Protein AF-A0A2Z6E012-F1 (afdb_monomer)

Organism: Hydrogenophilus thermoluteolus (NCBI:txid297)

Sequence (105 aa):
MSTTVTVRFAVDREYTFDLTDNAVATLEPDAARSWLAHQMDALECDMPNKMGKILAADIALALAHCAGESLFAEGGEWAQCYAQAVAAIFDRPVVLVDVEQNRIG

Radius of gyration: 12.54 Å; Cα contacts (8 Å, |Δi|>4): 163; chains: 1; bounding box: 28×32×28 Å

Solvent-accessible surface area (backbone atoms only — not comparable to full-atom values): 5896 Å² total; per-residue (Å²): 115,63,28,39,32,33,44,27,62,48,102,89,40,71,48,76,46,84,38,50,43,69,64,25,75,71,40,49,47,72,55,27,39,49,50,47,54,49,51,24,57,75,67,70,40,81,71,78,92,58,98,57,90,77,47,58,68,57,47,46,46,51,38,51,63,62,60,33,66,64,50,54,73,66,61,43,72,66,39,53,52,49,41,36,28,52,37,30,63,65,72,43,58,62,38,38,39,31,53,71,78,71,41,77,88

Structure (mmCIF, N/CA/C/O backbone):
data_AF-A0A2Z6E012-F1
#
_entry.id   AF-A0A2Z6E012-F1
#
loop_
_atom_site.group_PDB
_atom_site.id
_atom_site.type_symbol
_atom_site.label_atom_id
_atom_site.label_alt_id
_atom_site.label_comp_id
_atom_site.label_asym_id
_atom_site.label_entity_id
_atom_site.label_seq_id
_atom_site.pdbx_PDB_ins_code
_atom_site.Cartn_x
_atom_site.Cartn_y
_atom_site.Cartn_z
_atom_site.occupancy
_atom_site.B_iso_or_equiv
_atom_site.auth_seq_id
_atom_site.auth_comp_id
_atom_site.auth_asym_id
_atom_site.auth_atom_id
_atom_site.pdbx_PDB_model_num
ATOM 1 N N . MET A 1 1 ? -6.577 -4.106 17.018 1.00 60.62 1 MET A N 1
ATOM 2 C CA . MET A 1 1 ? -7.237 -3.488 15.855 1.00 60.62 1 MET A CA 1
ATOM 3 C C . MET A 1 1 ? -6.395 -3.877 14.643 1.00 60.62 1 MET A C 1
ATOM 5 O O . MET A 1 1 ? -5.254 -4.291 14.831 1.00 60.62 1 MET A O 1
ATOM 9 N N . SER A 1 2 ? -6.983 -3.980 13.458 1.00 78.81 2 SER A N 1
ATOM 10 C CA . SER A 1 2 ? -6.273 -4.399 12.245 1.00 78.81 2 SER A CA 1
ATOM 11 C C . SER A 1 2 ? -6.326 -3.253 11.253 1.00 78.81 2 SER A C 1
ATOM 13 O O . SER A 1 2 ? -7.381 -2.638 11.092 1.00 78.81 2 SER A O 1
ATOM 15 N N . THR A 1 3 ? -5.194 -2.971 10.626 1.00 86.44 3 THR A N 1
ATOM 16 C CA . THR A 1 3 ? -5.086 -1.977 9.569 1.00 86.44 3 THR A CA 1
ATOM 17 C C . THR A 1 3 ? -5.160 -2.686 8.234 1.00 86.44 3 THR A C 1
ATOM 19 O O . THR A 1 3 ? -4.366 -3.584 7.971 1.00 86.44 3 THR A O 1
ATOM 22 N N . THR A 1 4 ? -6.084 -2.275 7.380 1.00 89.69 4 THR A N 1
ATOM 23 C CA . THR A 1 4 ? -6.233 -2.844 6.043 1.00 89.69 4 THR A CA 1
ATOM 24 C C . THR A 1 4 ? -5.674 -1.869 5.014 1.00 89.69 4 THR A C 1
ATOM 26 O O . THR A 1 4 ? -6.095 -0.714 4.931 1.00 89.69 4 THR A O 1
ATOM 29 N N . VAL A 1 5 ? -4.722 -2.332 4.210 1.00 90.12 5 VAL A N 1
ATOM 30 C CA . VAL A 1 5 ? -4.137 -1.563 3.110 1.00 90.12 5 VAL A CA 1
ATOM 31 C C . VAL A 1 5 ? -4.566 -2.194 1.800 1.00 90.12 5 VAL A C 1
ATOM 33 O O . VAL A 1 5 ? -4.303 -3.365 1.559 1.00 90.12 5 VAL A O 1
ATOM 36 N N . THR A 1 6 ? -5.229 -1.424 0.946 1.00 90.12 6 THR A N 1
ATOM 37 C CA . THR A 1 6 ? -5.637 -1.882 -0.385 1.00 90.12 6 THR A CA 1
ATOM 38 C C . THR A 1 6 ? -4.789 -1.189 -1.434 1.00 90.12 6 THR A C 1
ATOM 40 O O . THR A 1 6 ? -4.745 0.035 -1.475 1.00 90.12 6 THR A O 1
ATOM 43 N N . VAL A 1 7 ? -4.113 -1.964 -2.275 1.00 89.94 7 VAL A N 1
ATOM 44 C CA . VAL A 1 7 ? -3.305 -1.477 -3.393 1.00 89.94 7 VAL A CA 1
ATOM 45 C C . VAL A 1 7 ? -4.028 -1.798 -4.690 1.00 89.94 7 VAL A C 1
ATOM 47 O O . VAL A 1 7 ? -4.201 -2.959 -5.052 1.00 89.94 7 VAL A O 1
ATOM 50 N N . ARG A 1 8 ? -4.464 -0.758 -5.390 1.00 89.50 8 ARG A N 1
ATOM 51 C CA . ARG A 1 8 ? -5.234 -0.842 -6.623 1.00 89.50 8 ARG A CA 1
ATOM 52 C C . ARG A 1 8 ? -4.379 -0.425 -7.806 1.00 89.50 8 ARG A C 1
ATOM 54 O O . ARG A 1 8 ? -3.975 0.730 -7.914 1.00 89.50 8 ARG A O 1
ATOM 61 N N . PHE A 1 9 ? -4.131 -1.377 -8.696 1.00 86.44 9 PHE A N 1
ATOM 62 C CA . PHE A 1 9 ? -3.426 -1.154 -9.957 1.00 86.44 9 PHE A CA 1
ATOM 63 C C . PHE A 1 9 ? -4.379 -0.862 -11.114 1.00 86.44 9 PHE A C 1
ATOM 65 O O . PHE A 1 9 ? -4.009 -0.136 -12.027 1.00 86.44 9 PHE A O 1
ATOM 72 N N . ALA A 1 10 ? -5.585 -1.435 -11.084 1.00 82.88 10 ALA A N 1
ATOM 73 C CA . ALA A 1 10 ? -6.636 -1.233 -12.078 1.00 82.88 10 ALA A CA 1
ATOM 74 C C . ALA A 1 10 ? -8.009 -1.544 -11.461 1.00 82.88 10 ALA A C 1
ATOM 76 O O . ALA A 1 10 ? -8.091 -2.096 -10.364 1.00 82.88 10 ALA A O 1
ATOM 77 N N . VAL A 1 11 ? -9.099 -1.268 -12.187 1.00 77.25 11 VAL A N 1
ATOM 78 C CA . VAL A 1 11 ? -10.475 -1.569 -11.729 1.00 77.25 11 VAL A CA 1
ATOM 79 C C . VAL A 1 11 ? -10.714 -3.040 -11.366 1.00 77.25 11 VAL A C 1
ATOM 81 O O . VAL A 1 11 ? -11.577 -3.315 -10.547 1.00 77.25 11 VAL A O 1
ATOM 84 N N . ASP A 1 12 ? -9.949 -3.955 -11.959 1.00 81.06 12 ASP A N 1
ATOM 85 C CA . ASP A 1 12 ? -10.046 -5.407 -11.748 1.00 81.06 12 ASP A CA 1
ATOM 86 C C . ASP A 1 12 ? -8.851 -5.969 -10.950 1.00 81.06 12 ASP A C 1
ATOM 88 O O . ASP A 1 12 ? -8.746 -7.169 -10.722 1.00 81.06 12 ASP A O 1
ATOM 92 N N . ARG A 1 13 ? -7.905 -5.109 -10.543 1.00 84.25 13 ARG A N 1
ATOM 93 C CA . ARG A 1 13 ? -6.637 -5.508 -9.911 1.00 84.25 13 ARG A CA 1
ATOM 94 C C . ARG A 1 13 ? -6.449 -4.755 -8.607 1.00 84.25 13 ARG A C 1
ATOM 96 O O . ARG A 1 13 ? -5.765 -3.730 -8.554 1.00 84.25 13 ARG A O 1
ATOM 103 N N . GLU A 1 14 ? -7.086 -5.281 -7.572 1.00 87.69 14 GLU A N 1
ATOM 104 C CA . GLU A 1 14 ? -7.047 -4.769 -6.207 1.00 87.69 14 GLU A CA 1
ATOM 105 C C . GLU A 1 14 ? -6.444 -5.828 -5.286 1.00 87.69 14 GLU A C 1
ATOM 107 O O . GLU A 1 14 ? -6.909 -6.966 -5.236 1.00 87.69 14 GLU A O 1
ATOM 112 N N . TYR A 1 15 ? -5.402 -5.446 -4.555 1.00 88.56 15 TYR A N 1
ATOM 113 C CA . TYR A 1 15 ? -4.698 -6.305 -3.615 1.00 88.56 15 TYR A CA 1
ATOM 114 C C . TYR A 1 15 ? -4.893 -5.763 -2.209 1.00 88.56 15 TYR A C 1
ATOM 116 O O . TYR A 1 15 ? -4.385 -4.695 -1.865 1.00 88.56 15 TYR A O 1
ATOM 124 N N . THR A 1 16 ? -5.649 -6.490 -1.398 1.00 89.00 16 THR A N 1
ATOM 125 C CA . THR A 1 16 ? -5.927 -6.113 -0.014 1.00 89.00 16 THR A CA 1
ATOM 126 C C . THR A 1 16 ? -5.007 -6.873 0.931 1.00 89.00 16 THR A C 1
ATOM 128 O O . THR A 1 16 ? -4.918 -8.097 0.880 1.00 89.00 16 THR A O 1
ATOM 131 N N . PHE A 1 17 ? -4.334 -6.130 1.803 1.00 88.94 17 PHE A N 1
ATOM 132 C CA . PHE A 1 17 ? -3.418 -6.638 2.812 1.00 88.94 17 PHE A CA 1
ATOM 133 C C . PHE A 1 17 ? -3.932 -6.265 4.197 1.00 88.94 17 PHE A C 1
ATOM 135 O O . PHE A 1 17 ? -4.031 -5.085 4.541 1.00 88.94 17 PHE A O 1
ATOM 142 N N . ASP A 1 18 ? -4.228 -7.278 5.002 1.00 87.94 18 ASP A N 1
ATOM 143 C CA . ASP A 1 18 ? -4.645 -7.104 6.387 1.00 87.94 18 ASP A CA 1
ATOM 144 C C . ASP A 1 18 ? -3.437 -7.192 7.315 1.00 87.94 18 ASP A C 1
ATOM 146 O O . ASP A 1 18 ? -2.766 -8.220 7.428 1.00 87.94 18 ASP A O 1
ATOM 150 N N . LEU A 1 19 ? -3.160 -6.091 8.001 1.00 85.44 19 LEU A N 1
ATOM 151 C CA . LEU A 1 19 ? -2.061 -5.963 8.939 1.00 85.44 19 LEU A CA 1
ATOM 152 C C . LEU A 1 19 ? -2.594 -5.906 10.359 1.00 85.44 19 LEU A C 1
ATOM 154 O O . LEU A 1 19 ? -3.625 -5.306 10.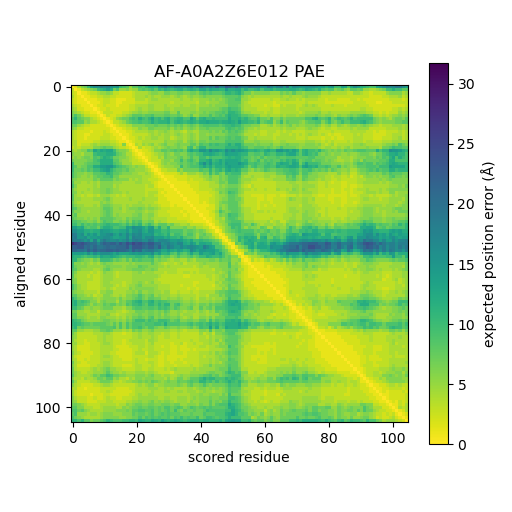658 1.00 85.44 19 LEU A O 1
ATOM 158 N N . THR A 1 20 ? -1.850 -6.505 11.278 1.00 84.00 20 THR A N 1
ATOM 159 C CA . THR A 1 20 ? -2.141 -6.347 12.704 1.00 84.00 20 THR A CA 1
ATOM 160 C C . THR A 1 20 ? -1.539 -5.030 13.189 1.00 84.00 20 THR A C 1
ATOM 162 O O . THR A 1 20 ? -0.396 -4.741 12.847 1.00 84.00 20 THR A O 1
ATOM 165 N N . ASP A 1 21 ? -2.246 -4.276 14.039 1.00 70.88 21 ASP A N 1
ATOM 166 C CA . ASP A 1 21 ? -1.740 -3.034 14.658 1.00 70.88 21 ASP A CA 1
ATOM 167 C C . ASP A 1 21 ? -0.319 -3.181 15.202 1.00 70.88 21 ASP A C 1
ATOM 169 O O . ASP A 1 21 ? 0.524 -2.319 15.006 1.00 70.88 21 ASP A O 1
ATOM 173 N N . ASN A 1 22 ? -0.026 -4.316 15.840 1.00 76.75 22 ASN A N 1
ATOM 174 C CA . ASN A 1 22 ? 1.290 -4.591 16.403 1.00 76.75 22 ASN A CA 1
ATOM 175 C C . ASN A 1 22 ? 2.402 -4.538 15.341 1.00 76.75 22 ASN A C 1
ATOM 177 O O . ASN A 1 22 ? 3.492 -4.048 15.610 1.00 76.75 22 ASN A O 1
ATOM 181 N N . ALA A 1 23 ? 2.127 -5.012 14.125 1.00 73.12 23 ALA A N 1
ATOM 182 C CA . ALA A 1 23 ? 3.083 -5.012 13.022 1.00 73.12 23 ALA A CA 1
ATOM 183 C C . ALA A 1 23 ? 3.326 -3.604 12.452 1.00 73.12 23 ALA A C 1
ATOM 185 O O . ALA A 1 23 ? 4.409 -3.337 11.936 1.00 73.12 23 ALA A O 1
ATOM 186 N N . VAL A 1 24 ? 2.337 -2.712 12.561 1.00 76.62 24 VAL A N 1
ATOM 187 C CA . VAL A 1 24 ? 2.429 -1.307 12.137 1.00 76.62 24 VAL A CA 1
ATOM 1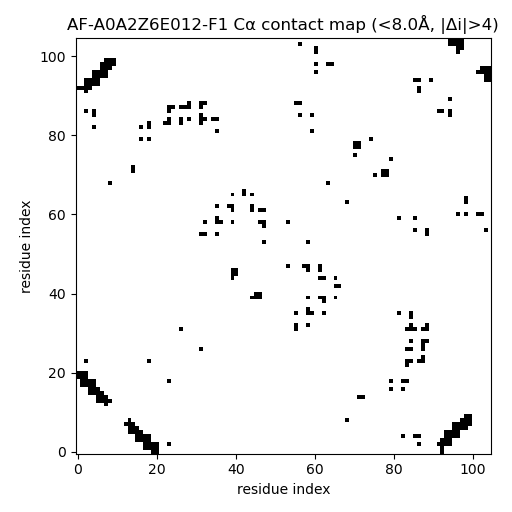88 C C . VAL A 1 24 ? 3.070 -0.456 13.235 1.00 76.62 24 VAL A C 1
ATOM 190 O O . VAL A 1 24 ? 3.995 0.293 12.963 1.00 76.62 24 VAL A O 1
ATOM 193 N N . ALA A 1 25 ? 2.660 -0.639 14.491 1.00 69.44 25 ALA A N 1
ATOM 194 C CA . ALA A 1 25 ? 3.168 0.083 15.657 1.00 69.44 25 ALA A CA 1
ATOM 195 C C . ALA A 1 25 ? 4.649 -0.203 15.957 1.00 69.44 25 ALA A C 1
ATOM 197 O O . ALA A 1 25 ? 5.321 0.615 16.580 1.00 69.44 25 ALA A O 1
ATOM 198 N N . THR A 1 26 ? 5.165 -1.356 15.519 1.00 74.25 26 THR A N 1
ATOM 199 C CA . THR A 1 26 ? 6.600 -1.675 15.624 1.00 74.25 26 THR A CA 1
ATOM 200 C C . THR A 1 26 ? 7.426 -0.956 14.548 1.00 74.25 26 THR A C 1
ATOM 202 O O . THR A 1 26 ? 8.635 -0.803 14.704 1.00 74.25 26 THR A O 1
ATOM 205 N N . LEU A 1 27 ? 6.798 -0.515 13.453 1.00 79.81 27 LEU A N 1
ATOM 206 C CA . LEU A 1 27 ? 7.475 0.143 12.345 1.00 79.81 27 LEU A CA 1
ATOM 207 C C . LEU A 1 27 ? 7.370 1.663 12.502 1.00 79.81 27 LEU A C 1
ATOM 209 O O . LEU A 1 27 ? 6.324 2.262 12.274 1.00 79.81 27 LEU A O 1
ATOM 213 N N . GLU A 1 28 ? 8.475 2.307 12.868 1.00 83.12 28 GLU A N 1
ATOM 214 C CA . GLU A 1 28 ? 8.510 3.767 12.949 1.00 83.12 28 GLU A CA 1
ATOM 215 C C . GLU A 1 28 ? 8.315 4.394 11.555 1.00 83.12 28 GLU A C 1
ATOM 217 O O . GLU A 1 28 ? 8.883 3.900 10.576 1.00 83.12 28 GLU A O 1
ATOM 222 N N . PRO A 1 29 ? 7.596 5.525 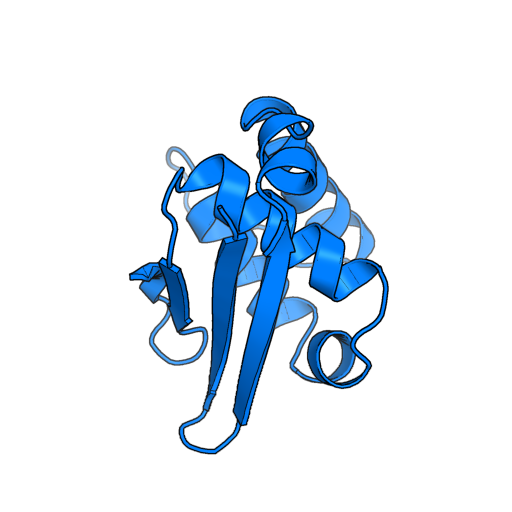11.427 1.00 81.25 29 PRO A N 1
ATOM 223 C CA . PRO A 1 29 ? 7.384 6.187 10.136 1.00 81.25 29 PRO A CA 1
ATOM 224 C C . PRO A 1 29 ? 8.704 6.618 9.472 1.00 81.25 29 PRO A C 1
ATOM 226 O O . PRO A 1 29 ? 8.806 6.674 8.245 1.00 81.25 29 PRO A O 1
ATOM 229 N N . ASP A 1 30 ? 9.736 6.885 10.280 1.00 83.56 30 ASP A N 1
ATOM 230 C CA . ASP A 1 30 ? 11.098 7.180 9.825 1.00 83.56 30 ASP A CA 1
ATOM 231 C C . ASP A 1 30 ? 11.809 5.945 9.235 1.00 83.56 30 ASP A C 1
ATOM 233 O O . ASP A 1 30 ? 12.496 6.028 8.215 1.00 83.56 30 ASP A O 1
ATOM 237 N N . ALA A 1 31 ? 11.583 4.774 9.832 1.00 85.81 31 ALA A N 1
ATOM 238 C CA . ALA A 1 31 ? 12.078 3.505 9.316 1.00 85.81 31 ALA A CA 1
ATOM 239 C C . ALA A 1 31 ? 11.316 3.092 8.047 1.00 85.81 31 ALA A C 1
ATOM 241 O O . ALA A 1 31 ? 11.938 2.698 7.063 1.00 85.81 31 ALA A O 1
ATOM 242 N N . ALA A 1 32 ? 9.990 3.270 8.028 1.00 87.00 32 ALA A N 1
ATOM 243 C CA . ALA A 1 32 ? 9.131 2.992 6.879 1.00 87.00 32 ALA A CA 1
ATOM 244 C C . ALA A 1 32 ? 9.561 3.778 5.631 1.00 87.00 32 ALA A C 1
ATOM 246 O O . ALA A 1 32 ? 9.753 3.194 4.565 1.00 87.00 32 ALA A O 1
ATOM 247 N N . ARG A 1 33 ? 9.786 5.096 5.756 1.00 84.00 33 ARG A N 1
ATOM 248 C CA . ARG A 1 33 ? 10.277 5.916 4.630 1.00 84.00 33 ARG A CA 1
ATOM 249 C C . ARG A 1 33 ? 11.646 5.451 4.124 1.00 84.00 33 ARG A C 1
ATOM 251 O O . ARG A 1 33 ? 11.883 5.475 2.921 1.00 84.00 33 ARG A 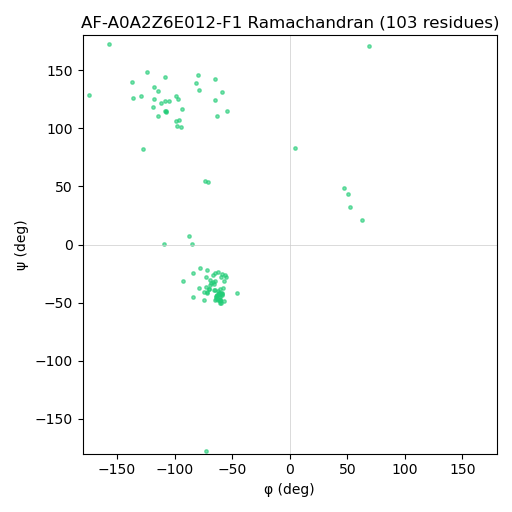O 1
ATOM 258 N N . SER A 1 34 ? 12.535 5.045 5.033 1.00 86.44 34 SER A N 1
ATOM 259 C CA . SER A 1 34 ? 13.899 4.634 4.698 1.00 86.44 34 SER A CA 1
ATOM 260 C C . SER A 1 34 ? 13.886 3.287 3.980 1.00 86.44 34 SER A C 1
ATOM 262 O O . SER A 1 34 ? 14.559 3.118 2.967 1.00 86.44 34 SER A O 1
ATOM 264 N N . TRP A 1 35 ? 13.035 2.364 4.439 1.00 88.50 35 TRP A N 1
ATOM 265 C CA . TRP A 1 35 ? 12.795 1.086 3.779 1.00 88.50 35 TRP A CA 1
ATOM 266 C C . TRP A 1 35 ? 12.248 1.277 2.362 1.00 88.50 35 TRP A C 1
ATOM 268 O O . TRP A 1 35 ? 12.805 0.721 1.424 1.00 88.50 35 TRP A O 1
ATOM 278 N N . LEU A 1 36 ? 11.228 2.123 2.173 1.00 85.94 36 LEU A N 1
ATOM 279 C CA . LEU A 1 36 ? 10.680 2.411 0.840 1.00 85.94 36 LEU A CA 1
ATOM 280 C C . LEU A 1 36 ? 11.741 2.987 -0.109 1.00 85.94 36 LEU A C 1
ATOM 282 O O . LEU A 1 36 ? 11.831 2.565 -1.259 1.00 85.94 36 LEU A O 1
ATOM 286 N N . ALA A 1 37 ? 12.564 3.924 0.371 1.00 83.81 37 ALA A N 1
ATOM 287 C CA . ALA A 1 37 ? 13.648 4.503 -0.420 1.00 83.81 37 ALA A CA 1
ATOM 288 C C . ALA A 1 37 ? 14.730 3.469 -0.777 1.00 83.81 37 ALA A C 1
ATOM 290 O O . ALA A 1 37 ? 15.225 3.469 -1.900 1.00 83.81 37 ALA A O 1
ATOM 291 N N . HIS A 1 38 ? 15.064 2.567 0.148 1.00 86.88 38 HIS A N 1
ATOM 292 C CA . HIS A 1 38 ? 15.993 1.468 -0.108 1.00 86.88 38 HIS A CA 1
ATOM 293 C C . HIS A 1 38 ? 15.438 0.501 -1.157 1.00 86.88 38 H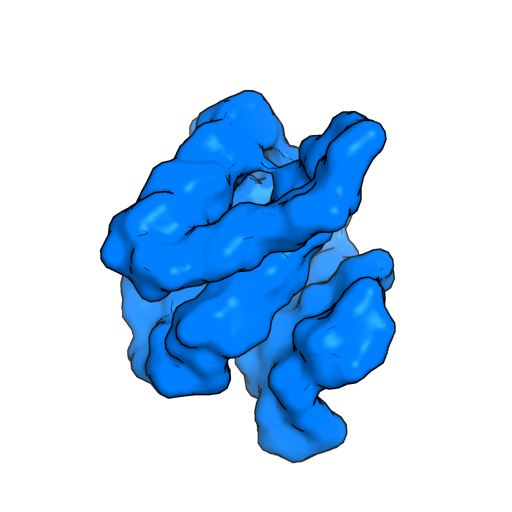IS A C 1
ATOM 295 O O . HIS A 1 38 ? 16.152 0.118 -2.073 1.00 86.88 38 HIS A O 1
ATOM 301 N N . GLN A 1 39 ? 14.161 0.125 -1.056 1.00 87.31 39 GLN A N 1
ATOM 302 C CA . GLN A 1 39 ? 13.532 -0.786 -2.015 1.00 87.31 39 GLN A CA 1
ATOM 303 C C . GLN A 1 39 ? 13.434 -0.175 -3.415 1.00 87.31 39 GLN A C 1
ATOM 305 O O . GLN A 1 39 ? 13.565 -0.899 -4.395 1.00 87.31 39 GLN A O 1
ATOM 310 N N . MET A 1 40 ? 13.235 1.143 -3.514 1.00 82.25 40 MET A N 1
ATOM 311 C CA . MET A 1 40 ? 13.305 1.866 -4.787 1.00 82.25 40 MET A CA 1
ATOM 312 C C . MET A 1 40 ? 14.686 1.732 -5.429 1.00 82.25 40 MET A C 1
ATOM 314 O O . MET A 1 40 ? 14.767 1.360 -6.592 1.00 82.25 40 MET A O 1
ATOM 318 N N . ASP A 1 41 ? 15.752 1.991 -4.668 1.00 83.06 41 ASP A N 1
ATOM 319 C CA . ASP A 1 41 ? 17.138 1.852 -5.136 1.00 83.06 41 ASP A CA 1
ATOM 320 C C . ASP A 1 41 ? 17.454 0.401 -5.537 1.00 83.06 41 ASP A C 1
ATOM 322 O O . ASP A 1 41 ? 17.973 0.149 -6.621 1.00 83.06 41 ASP A O 1
ATOM 326 N N . ALA A 1 42 ? 17.029 -0.566 -4.718 1.00 85.44 42 ALA A N 1
ATOM 327 C CA . ALA A 1 42 ? 17.225 -1.992 -4.970 1.00 85.44 42 ALA A CA 1
ATOM 328 C C . ALA A 1 42 ? 16.488 -2.506 -6.218 1.00 85.44 42 ALA A C 1
ATOM 330 O O . ALA A 1 42 ? 16.962 -3.436 -6.867 1.00 85.44 42 ALA A O 1
ATOM 331 N N . LEU A 1 43 ? 15.333 -1.922 -6.549 1.00 81.56 43 LEU A N 1
ATOM 332 C CA . LEU A 1 43 ? 14.580 -2.224 -7.770 1.00 81.56 43 LEU A CA 1
ATOM 333 C C . LEU A 1 43 ? 15.026 -1.367 -8.965 1.00 81.56 43 LEU A C 1
ATOM 335 O O . LEU A 1 43 ? 14.373 -1.407 -10.006 1.00 81.56 43 LEU A O 1
ATOM 339 N N . GLU A 1 44 ? 16.105 -0.589 -8.812 1.00 79.06 44 GLU A N 1
ATOM 340 C CA . GLU A 1 44 ? 16.613 0.364 -9.807 1.00 79.06 44 GLU A CA 1
ATOM 341 C C . GLU A 1 44 ? 15.518 1.321 -10.300 1.00 79.06 44 GLU A C 1
ATOM 343 O O . GLU A 1 44 ? 15.482 1.744 -11.457 1.00 79.06 44 GLU A O 1
ATOM 348 N N . CYS A 1 45 ? 14.585 1.647 -9.407 1.00 77.38 45 CYS A N 1
ATOM 349 C CA . CYS A 1 45 ? 13.472 2.506 -9.723 1.00 77.38 45 CYS A CA 1
ATOM 350 C C . CYS A 1 45 ? 13.906 3.967 -9.727 1.00 77.38 45 CYS A C 1
ATOM 352 O O . CYS A 1 45 ? 14.517 4.452 -8.771 1.00 77.38 45 CYS A O 1
ATOM 354 N N . ASP A 1 46 ? 13.517 4.698 -10.769 1.00 67.88 46 ASP A N 1
ATOM 355 C CA . ASP A 1 46 ? 13.764 6.131 -10.847 1.00 67.88 46 ASP A CA 1
ATOM 356 C C . ASP A 1 46 ? 13.009 6.834 -9.709 1.00 67.88 46 ASP A C 1
ATOM 358 O O . ASP A 1 46 ? 11.773 6.876 -9.669 1.00 67.88 46 ASP A O 1
ATOM 362 N N . MET A 1 47 ? 13.761 7.358 -8.738 1.00 63.06 47 MET A N 1
ATOM 363 C CA . MET A 1 47 ? 13.185 8.142 -7.653 1.00 63.06 47 MET A CA 1
ATOM 364 C C . MET A 1 47 ? 12.452 9.333 -8.278 1.00 63.06 47 MET A C 1
ATOM 366 O O . MET A 1 47 ? 13.029 10.003 -9.139 1.00 63.06 47 MET A O 1
ATOM 370 N N . PRO A 1 48 ? 11.196 9.620 -7.886 1.00 62.25 48 PRO A N 1
ATOM 371 C CA . PRO A 1 48 ? 10.417 10.659 -8.536 1.00 62.25 48 PRO A CA 1
ATOM 372 C C . PRO A 1 48 ? 11.211 11.964 -8.518 1.00 62.25 48 PRO A C 1
ATOM 374 O O . PRO A 1 48 ? 11.495 12.521 -7.458 1.00 62.25 48 PRO A O 1
ATOM 377 N N . ASN A 1 49 ? 11.591 12.441 -9.707 1.00 54.06 49 ASN A N 1
ATOM 378 C CA . ASN A 1 49 ? 12.393 13.646 -9.906 1.00 54.06 49 ASN A CA 1
ATOM 379 C C . ASN A 1 49 ? 11.539 14.903 -9.650 1.00 54.06 49 ASN A C 1
ATOM 381 O O . ASN A 1 49 ? 11.374 15.773 -10.505 1.00 54.06 49 ASN A O 1
ATOM 385 N N . LYS A 1 50 ? 10.914 14.979 -8.472 1.00 51.00 50 LYS A N 1
ATOM 386 C CA . LYS A 1 50 ? 10.271 16.177 -7.953 1.00 51.00 50 LYS A CA 1
ATOM 387 C C . LYS A 1 50 ? 11.242 16.814 -6.978 1.00 51.00 50 LYS A C 1
ATOM 389 O O . LYS A 1 50 ? 11.459 16.345 -5.867 1.00 51.00 50 LYS A O 1
ATOM 394 N N . MET A 1 51 ? 11.836 17.908 -7.433 1.00 42.72 51 MET A N 1
ATOM 395 C CA . MET A 1 51 ? 12.830 18.724 -6.739 1.00 42.72 51 MET A CA 1
ATOM 396 C C . MET A 1 51 ? 12.205 19.528 -5.572 1.00 42.72 51 MET A C 1
ATOM 398 O O . MET A 1 51 ? 12.308 20.749 -5.500 1.00 42.72 51 MET A O 1
ATOM 402 N N . GLY A 1 52 ? 11.505 18.841 -4.666 1.00 49.59 52 GLY A N 1
ATOM 403 C CA . GLY A 1 52 ? 10.825 19.394 -3.500 1.00 49.59 52 GLY A CA 1
ATOM 404 C C . GLY A 1 52 ? 10.264 18.270 -2.631 1.00 49.59 52 GLY A C 1
ATOM 405 O O . GLY A 1 52 ? 9.603 17.382 -3.150 1.00 49.59 52 GLY A O 1
ATOM 406 N N . LYS A 1 53 ? 10.575 18.305 -1.327 1.00 58.41 53 LYS A N 1
ATOM 407 C CA . LYS A 1 53 ? 10.127 17.408 -0.238 1.00 58.41 53 LYS A CA 1
ATOM 408 C C . LYS A 1 53 ? 9.260 16.217 -0.692 1.00 58.41 53 LYS A C 1
ATOM 410 O O . LYS A 1 53 ? 8.034 16.274 -0.610 1.00 58.41 53 LYS A O 1
ATOM 415 N N . ILE A 1 54 ? 9.915 15.147 -1.141 1.00 68.69 54 ILE A N 1
ATOM 416 C CA . ILE A 1 54 ? 9.248 13.896 -1.508 1.00 68.69 54 ILE A CA 1
ATOM 417 C C . ILE A 1 54 ? 8.615 13.311 -0.241 1.00 68.69 54 ILE A C 1
ATOM 419 O O . ILE A 1 54 ? 9.281 13.136 0.783 1.00 68.69 54 ILE A O 1
ATOM 423 N N . LEU A 1 55 ? 7.307 13.066 -0.286 1.00 79.06 55 LEU A N 1
ATOM 424 C CA . LEU A 1 55 ? 6.598 12.390 0.795 1.00 79.06 55 LEU A CA 1
ATOM 425 C C . LEU A 1 55 ? 6.838 10.888 0.681 1.00 79.06 55 LEU A C 1
ATOM 427 O O . LEU A 1 55 ? 6.870 10.349 -0.418 1.00 79.06 55 LEU A O 1
ATOM 431 N N . ALA A 1 56 ? 6.915 10.187 1.809 1.00 80.62 56 ALA A N 1
ATOM 432 C CA . ALA A 1 56 ? 7.034 8.730 1.799 1.00 80.62 56 ALA A CA 1
ATOM 433 C C . ALA A 1 56 ? 5.853 8.047 1.070 1.00 80.62 56 ALA A C 1
ATOM 435 O O . ALA A 1 56 ? 6.022 6.993 0.475 1.00 80.62 56 ALA A O 1
ATOM 436 N N . ALA A 1 57 ? 4.692 8.708 1.025 1.00 79.50 57 ALA A N 1
ATOM 437 C CA . ALA A 1 57 ? 3.548 8.345 0.191 1.00 79.50 57 ALA A CA 1
ATOM 438 C C . ALA A 1 57 ? 3.843 8.392 -1.326 1.00 79.50 57 ALA A C 1
ATOM 440 O O . ALA A 1 57 ? 3.410 7.514 -2.063 1.00 79.50 57 ALA A O 1
ATOM 441 N N . ASP A 1 58 ? 4.595 9.394 -1.789 1.00 83.25 58 ASP A N 1
ATOM 442 C CA . ASP A 1 58 ? 5.002 9.543 -3.197 1.00 83.25 58 ASP A CA 1
ATOM 443 C C . ASP A 1 58 ? 6.036 8.466 -3.573 1.00 83.25 58 ASP A C 1
ATOM 445 O O . ASP A 1 58 ? 5.934 7.847 -4.627 1.00 83.25 58 ASP A O 1
ATOM 449 N N . ILE A 1 59 ? 6.955 8.151 -2.649 1.00 83.56 59 ILE A N 1
ATOM 450 C CA . ILE A 1 59 ? 7.897 7.026 -2.788 1.00 83.56 59 ILE A CA 1
ATOM 451 C C . ILE A 1 59 ? 7.142 5.696 -2.839 1.00 83.56 59 ILE A C 1
ATOM 453 O O . ILE A 1 59 ? 7.454 4.860 -3.676 1.00 83.56 59 ILE A O 1
ATOM 457 N N . ALA A 1 60 ? 6.139 5.498 -1.980 1.00 85.62 60 ALA A N 1
ATOM 458 C CA . ALA A 1 60 ? 5.322 4.289 -1.985 1.00 85.62 60 ALA A CA 1
ATOM 459 C C . ALA A 1 60 ? 4.587 4.111 -3.325 1.00 85.62 60 ALA A C 1
ATOM 461 O O . ALA A 1 60 ? 4.645 3.035 -3.909 1.00 85.62 60 ALA A O 1
ATOM 462 N N . LEU A 1 61 ? 3.977 5.174 -3.860 1.00 85.62 61 LEU A N 1
ATOM 463 C CA . LEU A 1 61 ? 3.341 5.149 -5.183 1.00 85.62 61 LEU A CA 1
ATOM 464 C C . LEU A 1 61 ? 4.337 4.813 -6.300 1.00 85.62 61 LEU A C 1
ATOM 466 O O . LEU A 1 61 ? 4.062 3.934 -7.115 1.00 85.62 61 LEU A O 1
ATOM 470 N N . ALA A 1 62 ? 5.501 5.469 -6.317 1.00 84.06 62 ALA A N 1
ATOM 471 C CA . ALA A 1 62 ? 6.546 5.201 -7.302 1.00 84.06 62 ALA A CA 1
ATOM 472 C C . ALA A 1 62 ? 7.060 3.755 -7.204 1.00 84.06 62 ALA A C 1
ATOM 474 O O . ALA A 1 62 ? 7.195 3.076 -8.221 1.00 84.06 62 ALA A O 1
ATOM 475 N N . LEU A 1 63 ? 7.253 3.257 -5.980 1.00 85.81 63 LEU A N 1
ATOM 476 C CA . LEU A 1 63 ? 7.675 1.889 -5.707 1.00 85.81 63 LEU A CA 1
ATOM 477 C C . LEU A 1 63 ? 6.624 0.886 -6.160 1.00 85.81 63 LEU A C 1
ATOM 479 O O . LEU A 1 63 ? 6.980 -0.096 -6.795 1.00 85.81 63 LEU A O 1
ATOM 483 N N . ALA A 1 64 ? 5.343 1.132 -5.883 1.00 86.31 64 ALA A N 1
ATOM 484 C CA . 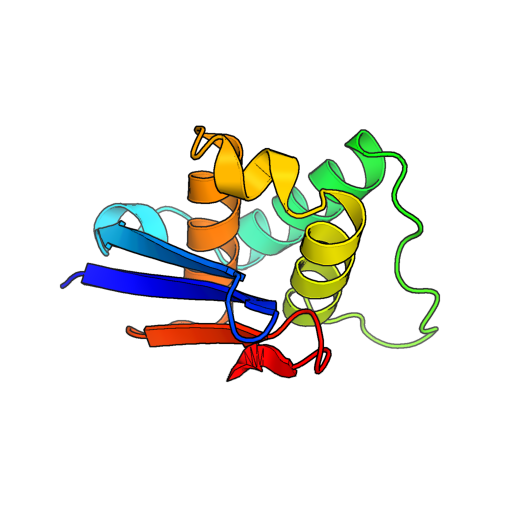ALA A 1 64 ? 4.263 0.269 -6.340 1.00 86.31 64 ALA A CA 1
ATOM 485 C C . ALA A 1 64 ? 4.211 0.206 -7.872 1.00 86.31 64 ALA A C 1
ATOM 487 O O . ALA A 1 64 ? 4.070 -0.875 -8.440 1.00 86.31 64 ALA A O 1
ATOM 488 N N . HIS A 1 65 ? 4.396 1.345 -8.541 1.00 84.12 65 HIS A N 1
ATOM 489 C CA . HIS A 1 65 ? 4.446 1.418 -9.998 1.00 84.12 65 HIS A CA 1
ATOM 490 C C . HIS A 1 65 ? 5.663 0.676 -10.585 1.00 84.12 65 HIS A C 1
ATOM 492 O O . HIS A 1 65 ? 5.527 -0.008 -11.595 1.00 84.12 65 HIS A O 1
ATOM 498 N N . CYS A 1 66 ? 6.832 0.763 -9.941 1.00 84.25 66 CYS A N 1
ATOM 499 C CA . CYS A 1 66 ? 8.058 0.075 -10.368 1.00 84.25 66 CYS A CA 1
ATOM 500 C C . CYS A 1 66 ? 8.070 -1.422 -10.090 1.00 84.25 66 CYS A C 1
ATOM 502 O O . CYS A 1 66 ? 8.416 -2.215 -10.958 1.00 84.25 66 CYS A O 1
ATOM 504 N N . ALA A 1 67 ? 7.704 -1.800 -8.866 1.00 82.44 67 ALA A N 1
ATOM 505 C CA . ALA A 1 67 ? 7.563 -3.185 -8.451 1.00 82.44 67 ALA A CA 1
ATOM 506 C C . ALA A 1 67 ? 6.567 -3.927 -9.350 1.00 82.44 67 ALA A C 1
ATOM 508 O O . ALA A 1 67 ? 6.709 -5.124 -9.607 1.00 82.44 67 ALA A O 1
ATOM 509 N N . GLY A 1 68 ? 5.577 -3.186 -9.853 1.00 79.12 68 GLY A N 1
ATOM 510 C CA . GLY A 1 68 ? 4.532 -3.706 -10.706 1.00 79.12 68 GLY A CA 1
ATOM 511 C C . GLY A 1 68 ? 3.602 -4.642 -9.945 1.00 79.12 68 GLY A C 1
ATOM 512 O O . GLY A 1 68 ? 3.840 -5.044 -8.806 1.00 79.12 68 GLY A O 1
ATOM 513 N N . GLU A 1 69 ? 2.512 -5.021 -10.601 1.00 81.06 69 GLU A N 1
ATOM 514 C CA . GLU A 1 69 ? 1.503 -5.891 -9.998 1.00 81.06 69 GLU A CA 1
ATOM 515 C C . GLU A 1 69 ? 2.042 -7.277 -9.617 1.00 81.06 69 GLU A C 1
ATOM 517 O O . GLU A 1 69 ? 1.489 -7.898 -8.721 1.00 81.06 69 GLU A O 1
ATOM 522 N N . SER A 1 70 ? 3.120 -7.757 -10.247 1.00 79.88 70 SER A N 1
ATOM 523 C CA . SER A 1 70 ? 3.666 -9.100 -10.015 1.00 79.88 70 SER A CA 1
ATOM 524 C C . SER A 1 70 ? 4.119 -9.318 -8.570 1.00 79.88 70 SER A C 1
ATOM 526 O O . SER A 1 70 ? 3.816 -10.357 -7.991 1.00 79.88 70 SER A O 1
ATOM 528 N N . LEU A 1 71 ? 4.793 -8.333 -7.962 1.00 81.50 71 LEU A N 1
ATOM 529 C CA . LEU A 1 71 ? 5.264 -8.422 -6.573 1.00 81.50 71 LEU A CA 1
ATOM 530 C C . LEU A 1 71 ? 4.106 -8.398 -5.563 1.00 81.50 71 LEU A C 1
ATOM 532 O O . LEU A 1 71 ? 4.184 -9.028 -4.509 1.00 81.50 71 LEU A O 1
ATOM 536 N N . PHE A 1 72 ? 3.011 -7.711 -5.898 1.00 84.50 72 PHE A N 1
ATOM 537 C CA . PHE A 1 72 ? 1.791 -7.705 -5.087 1.00 84.50 72 PHE A CA 1
ATOM 538 C C . PHE A 1 72 ? 0.955 -8.971 -5.292 1.00 84.50 72 PHE A C 1
ATOM 540 O O . PHE A 1 72 ? 0.419 -9.504 -4.323 1.00 84.50 72 PHE A O 1
ATOM 547 N N . ALA A 1 73 ? 0.892 -9.481 -6.523 1.00 81.00 73 ALA A N 1
ATOM 548 C CA . ALA A 1 73 ? 0.201 -10.714 -6.881 1.00 81.00 73 ALA A CA 1
ATOM 549 C C . ALA A 1 73 ? 0.860 -11.955 -6.271 1.00 81.00 73 ALA A C 1
ATOM 551 O O . ALA A 1 73 ? 0.164 -12.908 -5.927 1.00 81.00 73 ALA A O 1
ATOM 552 N N . GLU A 1 74 ? 2.185 -11.939 -6.105 1.00 81.81 74 GLU A N 1
ATOM 553 C CA . GLU A 1 74 ? 2.915 -12.998 -5.406 1.00 81.81 74 GLU A CA 1
ATOM 554 C C . GLU A 1 74 ? 2.556 -13.048 -3.910 1.00 81.81 74 GLU A C 1
ATOM 556 O O . GLU A 1 74 ? 2.630 -14.109 -3.292 1.00 81.81 74 GLU A O 1
ATOM 561 N N . GLY A 1 75 ? 2.120 -11.923 -3.327 1.00 73.00 75 GLY A N 1
ATOM 562 C CA . GLY A 1 75 ? 1.654 -11.858 -1.939 1.00 73.00 75 GLY A CA 1
ATOM 563 C C . GLY A 1 75 ? 2.730 -12.200 -0.904 1.00 73.00 75 GLY A C 1
ATOM 564 O O . GLY A 1 75 ? 2.402 -12.590 0.216 1.00 73.00 75 GLY A O 1
ATOM 565 N N . GLY A 1 76 ? 4.007 -12.090 -1.278 1.00 81.25 76 GLY A N 1
ATOM 566 C CA . GLY A 1 76 ? 5.135 -12.419 -0.414 1.00 81.25 76 GLY A CA 1
ATOM 567 C C . GLY A 1 76 ? 5.377 -11.396 0.700 1.00 81.25 76 GLY A C 1
ATOM 568 O O . GLY A 1 76 ? 4.692 -10.377 0.827 1.00 81.25 76 GLY A O 1
ATOM 569 N N . GLU A 1 77 ? 6.435 -11.633 1.477 1.00 83.62 77 GLU A N 1
ATOM 570 C CA . GLU A 1 77 ? 6.873 -10.754 2.576 1.00 83.62 77 GLU A CA 1
ATOM 571 C C . GLU A 1 77 ? 7.119 -9.306 2.115 1.00 83.62 77 GLU A C 1
ATOM 573 O O . GLU A 1 77 ? 6.934 -8.364 2.887 1.00 83.62 77 GLU A O 1
ATOM 578 N N . TRP A 1 78 ? 7.475 -9.110 0.841 1.00 86.38 78 TRP A N 1
ATOM 579 C CA . TRP A 1 78 ? 7.671 -7.790 0.240 1.00 86.38 78 TRP A CA 1
ATOM 580 C C . TRP A 1 78 ? 6.384 -6.951 0.240 1.00 86.38 78 TRP A C 1
ATOM 582 O O . TRP A 1 78 ? 6.403 -5.795 0.667 1.00 86.38 78 TRP A O 1
ATOM 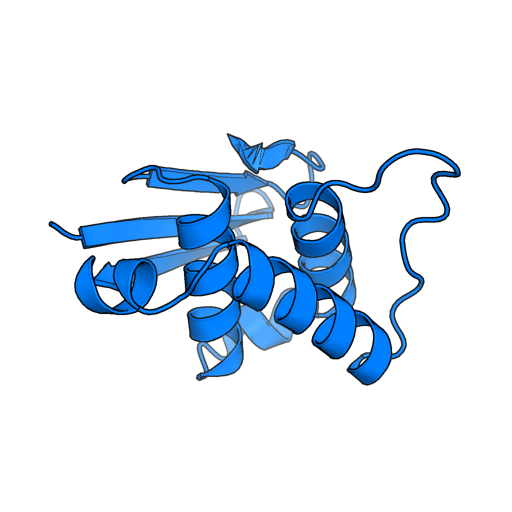592 N N . ALA A 1 79 ? 5.258 -7.535 -0.183 1.00 87.44 79 ALA A N 1
ATOM 593 C CA . ALA A 1 79 ? 3.978 -6.834 -0.263 1.00 87.44 79 ALA A CA 1
ATOM 594 C C . ALA A 1 79 ? 3.428 -6.512 1.137 1.00 87.44 79 ALA A C 1
ATOM 596 O O . ALA A 1 79 ? 2.866 -5.438 1.362 1.00 87.44 79 ALA A O 1
ATOM 597 N N . GLN A 1 80 ? 3.674 -7.402 2.105 1.00 86.00 80 GLN A N 1
ATOM 598 C CA . GLN A 1 80 ? 3.361 -7.157 3.513 1.00 86.00 80 GLN A CA 1
ATOM 599 C C . GLN A 1 80 ? 4.198 -6.010 4.089 1.00 86.00 80 GLN A C 1
ATOM 601 O O . GLN A 1 80 ? 3.629 -5.088 4.673 1.00 86.00 80 GLN A O 1
ATOM 606 N N . CYS A 1 81 ? 5.518 -6.006 3.868 1.00 87.25 81 CYS A N 1
ATOM 607 C CA . CYS A 1 81 ? 6.392 -4.913 4.304 1.00 87.25 81 CYS A CA 1
ATOM 608 C C . CYS A 1 81 ? 5.972 -3.569 3.694 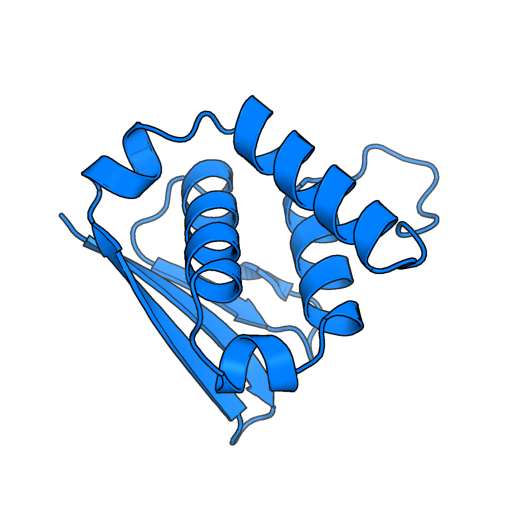1.00 87.25 81 CYS A C 1
ATOM 610 O O . CYS A 1 81 ? 5.931 -2.557 4.396 1.00 87.25 81 CYS A O 1
ATOM 612 N N . TYR A 1 82 ? 5.605 -3.561 2.408 1.00 88.75 82 TYR A N 1
ATOM 613 C CA . TYR A 1 82 ? 5.083 -2.374 1.735 1.00 88.75 82 TYR A CA 1
ATOM 614 C C . TYR A 1 82 ? 3.808 -1.859 2.409 1.00 88.75 82 TYR A C 1
ATOM 616 O O . TYR A 1 82 ? 3.719 -0.681 2.763 1.00 88.75 82 TYR A O 1
ATOM 624 N N . ALA A 1 83 ? 2.838 -2.745 2.639 1.00 88.94 83 ALA A N 1
ATOM 625 C CA . ALA A 1 83 ? 1.602 -2.390 3.316 1.00 88.94 83 ALA A CA 1
ATOM 626 C C . ALA A 1 83 ? 1.880 -1.845 4.731 1.00 88.94 83 ALA A C 1
ATOM 628 O O . ALA A 1 83 ? 1.285 -0.845 5.126 1.00 88.94 83 ALA A O 1
ATOM 629 N N . GLN A 1 84 ? 2.810 -2.446 5.485 1.00 87.94 84 GLN A N 1
ATOM 630 C CA . GLN A 1 84 ? 3.196 -1.973 6.821 1.00 87.94 84 GLN A CA 1
ATOM 631 C C . GLN A 1 84 ? 3.807 -0.578 6.778 1.00 87.94 84 GLN A C 1
ATOM 633 O O . GLN A 1 84 ? 3.448 0.262 7.601 1.00 87.94 84 GLN A O 1
ATOM 638 N N . ALA A 1 85 ? 4.686 -0.312 5.809 1.00 88.81 85 ALA A N 1
ATOM 639 C CA . ALA A 1 85 ? 5.282 1.003 5.628 1.00 88.81 85 ALA A CA 1
ATOM 640 C C . ALA A 1 85 ? 4.211 2.061 5.342 1.00 88.81 85 ALA A C 1
ATOM 642 O O . ALA A 1 85 ? 4.180 3.100 6.000 1.00 88.81 85 ALA A O 1
ATOM 643 N N . VAL A 1 86 ? 3.288 1.775 4.419 1.00 88.69 86 VAL A N 1
ATOM 644 C CA . VAL A 1 86 ? 2.161 2.663 4.102 1.00 88.69 86 VAL A CA 1
ATOM 645 C C . VAL A 1 86 ? 1.276 2.883 5.332 1.00 88.69 86 VAL A C 1
ATOM 647 O O . VAL A 1 86 ? 0.977 4.026 5.672 1.00 88.69 86 VAL A O 1
ATOM 650 N N . ALA A 1 87 ? 0.906 1.822 6.047 1.00 88.31 87 ALA A N 1
ATOM 651 C CA . ALA A 1 87 ? 0.107 1.920 7.263 1.00 88.31 87 ALA A CA 1
ATOM 652 C C . ALA A 1 87 ? 0.784 2.784 8.342 1.00 88.31 87 ALA A C 1
ATOM 654 O O . ALA A 1 87 ? 0.122 3.632 8.938 1.00 88.31 87 ALA A O 1
ATOM 655 N N . ALA A 1 88 ? 2.096 2.629 8.543 1.00 87.38 88 ALA A N 1
ATOM 656 C CA . ALA A 1 88 ? 2.869 3.392 9.524 1.00 87.38 88 ALA A CA 1
ATOM 657 C C . ALA A 1 88 ? 3.009 4.877 9.150 1.00 87.38 88 ALA A C 1
ATOM 659 O O . ALA A 1 88 ? 3.049 5.741 10.021 1.00 87.38 88 ALA A O 1
ATOM 660 N N . ILE A 1 89 ? 3.077 5.193 7.852 1.00 84.75 89 ILE A N 1
ATOM 661 C CA . ILE A 1 89 ? 3.163 6.576 7.356 1.00 84.75 89 ILE A CA 1
ATOM 662 C C . ILE A 1 89 ? 1.816 7.294 7.469 1.00 84.75 89 ILE A C 1
ATOM 664 O O . ILE A 1 89 ? 1.779 8.482 7.793 1.00 84.75 89 ILE A O 1
ATOM 668 N N . PHE A 1 90 ? 0.721 6.602 7.146 1.00 83.31 90 PHE A N 1
ATOM 669 C CA . PHE A 1 90 ? -0.616 7.196 7.137 1.00 83.31 90 PHE A CA 1
ATOM 670 C C . PHE A 1 90 ? -1.277 7.205 8.513 1.00 83.31 90 PHE A C 1
ATOM 672 O O . PHE A 1 90 ? -2.139 8.056 8.728 1.00 83.31 90 PHE A O 1
ATOM 679 N N . ASP A 1 91 ? -0.884 6.296 9.411 1.00 81.62 91 ASP A N 1
ATOM 680 C CA . ASP A 1 91 ? -1.475 6.122 10.744 1.00 81.62 91 ASP A CA 1
ATOM 681 C C . ASP A 1 91 ? -3.011 6.017 10.671 1.00 81.62 91 ASP A C 1
ATOM 683 O O . ASP A 1 91 ? -3.765 6.668 11.394 1.00 81.62 91 ASP A O 1
ATOM 687 N N . ARG A 1 92 ? -3.507 5.243 9.696 1.00 80.56 92 ARG A N 1
ATOM 688 C CA . ARG A 1 92 ? -4.943 5.037 9.469 1.00 80.56 92 ARG A CA 1
ATOM 689 C C . ARG A 1 92 ? -5.296 3.559 9.497 1.00 80.56 92 ARG A C 1
ATOM 691 O O . ARG A 1 92 ? -4.507 2.747 9.025 1.00 80.56 92 ARG A O 1
ATOM 698 N N . PRO A 1 93 ? -6.513 3.213 9.953 1.00 80.94 93 PRO A N 1
ATOM 699 C CA . PRO A 1 93 ? -6.991 1.832 9.960 1.00 80.94 93 PRO A CA 1
ATOM 700 C C . PRO A 1 93 ? -7.315 1.305 8.556 1.00 80.94 93 PRO A C 1
ATOM 702 O O . PRO A 1 93 ? -7.348 0.098 8.349 1.00 80.94 93 PRO A O 1
ATOM 705 N N . VAL A 1 94 ? -7.576 2.191 7.592 1.00 86.56 94 VAL A N 1
ATOM 706 C CA . VAL A 1 94 ? -7.835 1.828 6.197 1.00 86.56 94 VAL A CA 1
ATOM 707 C C . VAL A 1 94 ? -7.068 2.794 5.308 1.00 86.56 94 VAL A C 1
ATOM 709 O O . VAL A 1 94 ? -7.224 4.008 5.460 1.00 86.56 94 VAL A O 1
ATOM 712 N N . VAL A 1 95 ? -6.247 2.258 4.405 1.00 89.25 95 VAL A N 1
ATOM 713 C CA . VAL A 1 95 ? -5.496 3.042 3.415 1.00 89.25 95 VAL A CA 1
ATOM 714 C C . VAL A 1 95 ? -5.733 2.460 2.030 1.00 89.25 95 VAL A C 1
ATOM 716 O O . VAL A 1 95 ? -5.530 1.264 1.821 1.00 89.25 95 VAL A O 1
ATOM 719 N N . LEU A 1 96 ? -6.140 3.303 1.082 1.00 88.88 96 LEU A N 1
ATOM 720 C CA . LEU A 1 96 ? -6.280 2.922 -0.322 1.00 88.88 96 LEU A CA 1
ATOM 721 C C . LEU A 1 96 ? -5.160 3.563 -1.139 1.00 88.88 96 LEU A C 1
ATOM 723 O O . LEU A 1 96 ? -5.110 4.782 -1.272 1.00 88.88 96 LEU A O 1
ATOM 727 N N . VAL A 1 97 ? -4.282 2.747 -1.707 1.00 88.94 97 VAL A N 1
ATOM 728 C CA . VAL A 1 97 ? -3.231 3.160 -2.637 1.00 88.94 97 VAL A CA 1
ATOM 729 C C . VAL A 1 97 ? -3.724 2.897 -4.053 1.00 88.94 97 VAL A C 1
ATOM 731 O O . VAL A 1 97 ? -3.707 1.762 -4.515 1.00 88.94 97 VAL A O 1
ATOM 734 N N . ASP A 1 98 ? -4.166 3.938 -4.745 1.00 88.12 98 ASP A N 1
ATOM 735 C CA . ASP A 1 98 ? -4.576 3.871 -6.144 1.00 88.12 98 ASP A CA 1
ATOM 736 C C . ASP A 1 98 ? -3.387 4.265 -7.036 1.00 88.12 98 ASP A C 1
ATOM 738 O O . ASP A 1 98 ? -3.028 5.439 -7.160 1.00 88.12 98 ASP A O 1
ATOM 742 N N . VAL A 1 99 ? -2.725 3.254 -7.601 1.00 86.38 99 VAL A N 1
ATOM 743 C CA . VAL A 1 99 ? -1.519 3.404 -8.428 1.00 86.38 99 VAL A CA 1
ATOM 744 C C . VAL A 1 99 ? -1.880 3.991 -9.796 1.00 86.38 99 VAL A C 1
ATOM 746 O O . VAL A 1 99 ? -1.154 4.842 -10.303 1.00 86.38 99 VAL A O 1
ATOM 749 N N . GLU A 1 100 ? -3.031 3.609 -10.360 1.00 83.19 100 GLU A N 1
ATOM 750 C CA . GLU A 1 100 ? -3.524 4.116 -11.651 1.00 83.19 100 GLU A CA 1
A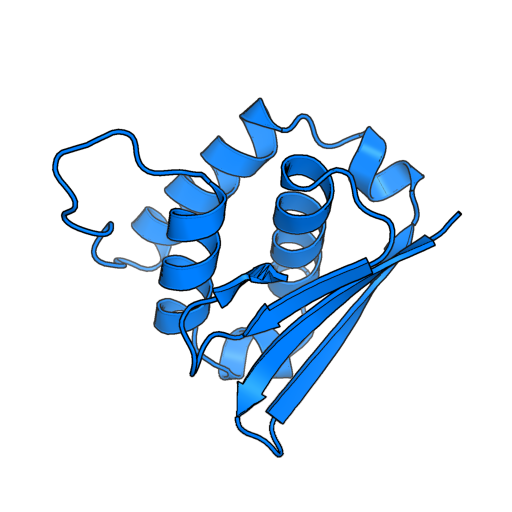TOM 751 C C . GLU A 1 100 ? -3.823 5.620 -11.586 1.00 83.19 100 GLU A C 1
ATOM 753 O O . GLU A 1 100 ? -3.406 6.395 -12.446 1.00 83.19 100 GLU A O 1
ATOM 758 N N . GLN A 1 101 ? -4.521 6.049 -10.532 1.00 82.81 101 GLN A N 1
ATOM 759 C CA . GLN A 1 101 ? -4.873 7.451 -10.302 1.00 82.81 101 GLN A CA 1
ATOM 760 C C . GLN A 1 101 ? -3.751 8.235 -9.598 1.00 82.81 101 GLN A C 1
ATOM 762 O O . GLN A 1 101 ? -3.923 9.426 -9.319 1.00 82.81 101 GLN A O 1
ATOM 767 N N . ASN A 1 102 ? -2.622 7.582 -9.294 1.00 80.62 102 ASN A N 1
ATOM 768 C CA . ASN A 1 102 ? -1.489 8.115 -8.538 1.00 80.62 102 ASN A CA 1
ATOM 769 C C . ASN A 1 102 ? -1.922 8.849 -7.252 1.00 80.62 102 ASN A C 1
ATOM 771 O O . ASN A 1 102 ? -1.552 10.001 -6.998 1.00 80.62 102 ASN A O 1
ATOM 775 N N . ARG A 1 103 ? -2.787 8.200 -6.468 1.00 80.56 103 ARG A N 1
ATOM 776 C CA . ARG A 1 103 ? -3.470 8.790 -5.315 1.00 80.56 103 ARG A CA 1
ATOM 777 C C . ARG A 1 103 ? -3.481 7.824 -4.142 1.00 80.56 103 ARG A C 1
ATOM 779 O O . ARG A 1 103 ? -3.762 6.647 -4.305 1.00 80.56 103 ARG A O 1
ATOM 786 N N . ILE A 1 104 ? -3.278 8.352 -2.937 1.00 82.19 104 ILE A N 1
ATOM 787 C CA . ILE A 1 104 ? -3.523 7.609 -1.697 1.00 82.19 104 ILE A CA 1
ATOM 788 C C . ILE A 1 104 ? -4.678 8.273 -0.934 1.00 82.19 104 ILE A C 1
ATOM 790 O O . ILE A 1 104 ? -4.726 9.505 -0.840 1.00 82.19 104 ILE A O 1
ATOM 794 N N . GLY A 1 105 ? -5.641 7.470 -0.472 1.00 70.62 105 GLY A N 1
ATOM 795 C CA . GLY A 1 105 ? -6.905 7.886 0.155 1.00 70.62 105 GLY A CA 1
ATOM 796 C C . GLY A 1 105 ? -7.101 7.340 1.560 1.00 70.62 105 GLY A C 1
ATOM 797 O O . GLY A 1 105 ? -6.737 6.164 1.786 1.00 70.62 105 GLY A O 1
#

Foldseek 3Di:
DWAWEWEAADPVQIFIDIGDPVLLVVQALVNLLVVLVVLCVVLVFDDPPDPDDDQSLLSLLSSPVSVDSVVRVVVDPVVVSSRSNVCNSVVDSYWYHYSVVRDID

Secondary structure (DSSP, 8-state):
-EEEEEEEEETTEEEEEEEEHHHHHTS-HHHHHHHHHHHHHHTT------SS---HHHHHHHHHHHHHHHHHHTT-HHHHHHHHHHHHHHT-SEEEEETTTTEE-

pLDDT: mean 81.2, std 9.09, range [42.72, 90.12]

Mean predicted aligned error: 5.91 Å

Nearest PDB structures (foldseek):
  4lac-assembly1_B  TM=2.625E-01  e=9.583E+00  Homo sapiens